Protein AF-A0A1F8FFZ0-F1 (afdb_monomer)

Secondary structure (DSSP, 8-state):
---SSTTHHHHHHHHHHHHHHHHHHHHTT--S-SS-S--------SHHHHHHHHHHHHHGGGGGT-TTTTTS--S-HHHHHHHHHH--SSSHHHHTT---GGGGG--GGGS-GGGTSHHHHHHHHHHHHH-TT-PPP-

Foldseek 3Di:
DDDPDVCPVVVVQVCVLVVVQVVVCVVVVHDDHDDDDGDDDDDDPDPVSVLVVVLCQLQVVCCVVPVCCLPPNDPDLVVSVVVSCVDPPDCLVVLLVDDDPCVVVDDPVVDDPLSNDNVSVVVSNVVCSVVSNPDDDD

Structure (mmCIF, N/CA/C/O backbone):
data_AF-A0A1F8FFZ0-F1
#
_entry.id   AF-A0A1F8FFZ0-F1
#
loop_
_atom_site.group_PDB
_atom_site.id
_atom_site.type_symbol
_atom_site.label_atom_id
_atom_site.label_alt_id
_atom_site.label_comp_id
_atom_site.label_asym_id
_atom_site.label_entity_id
_atom_site.label_seq_id
_atom_site.pdbx_PDB_ins_code
_atom_site.Cartn_x
_atom_site.Cartn_y
_atom_site.Cartn_z
_atom_site.occupancy
_atom_site.B_iso_or_equiv
_atom_site.auth_seq_id
_atom_site.auth_comp_id
_atom_site.auth_asym_id
_atom_site.auth_atom_id
_atom_site.pdbx_PDB_model_num
ATOM 1 N N . MET A 1 1 ? 10.308 3.030 2.569 1.00 75.50 1 MET A N 1
ATOM 2 C CA . MET A 1 1 ? 11.678 2.980 2.007 1.00 75.50 1 MET A CA 1
ATOM 3 C C . MET A 1 1 ? 12.473 4.100 2.644 1.00 75.50 1 MET A C 1
ATOM 5 O O . MET A 1 1 ? 11.927 5.187 2.765 1.00 75.50 1 MET A O 1
ATOM 9 N N . GLN A 1 2 ? 13.710 3.834 3.053 1.00 83.56 2 GLN A N 1
ATOM 10 C CA . GLN A 1 2 ? 14.634 4.848 3.557 1.00 83.56 2 GLN A CA 1
ATOM 11 C C . GLN A 1 2 ? 15.781 4.966 2.559 1.00 83.56 2 GLN A C 1
ATOM 13 O O . GLN A 1 2 ? 16.367 3.950 2.177 1.00 83.56 2 GLN A O 1
ATOM 18 N N . GLU A 1 3 ? 16.073 6.181 2.111 1.00 88.50 3 GLU A N 1
ATOM 19 C CA . GLU A 1 3 ? 17.209 6.416 1.230 1.00 88.50 3 GLU A CA 1
ATOM 20 C C . GLU A 1 3 ? 18.499 6.389 2.054 1.00 88.50 3 GLU A C 1
ATOM 22 O O . GLU A 1 3 ? 18.629 7.119 3.032 1.00 88.50 3 GLU A O 1
ATOM 27 N N . LYS A 1 4 ? 19.426 5.496 1.692 1.00 90.94 4 LYS A N 1
ATOM 28 C CA . LYS A 1 4 ? 20.740 5.367 2.349 1.00 90.94 4 LYS A CA 1
ATOM 29 C C . LYS A 1 4 ? 21.876 5.999 1.545 1.00 90.94 4 LYS A C 1
ATOM 31 O O . LYS A 1 4 ? 22.927 6.290 2.098 1.00 90.94 4 LYS A O 1
ATOM 36 N N . VAL A 1 5 ? 21.671 6.146 0.240 1.00 94.62 5 VAL A N 1
ATOM 37 C CA . VAL A 1 5 ? 22.614 6.712 -0.726 1.00 94.62 5 VAL A CA 1
ATOM 38 C C . VAL A 1 5 ? 21.800 7.617 -1.631 1.00 94.62 5 VAL A C 1
ATOM 40 O O . VAL A 1 5 ? 20.695 7.232 -2.017 1.00 94.62 5 VAL A O 1
ATOM 43 N N . GLU A 1 6 ? 22.340 8.783 -1.964 1.00 94.00 6 GLU A N 1
ATOM 44 C CA . GLU A 1 6 ? 21.696 9.744 -2.854 1.00 94.00 6 GLU A CA 1
ATOM 45 C C . GLU A 1 6 ? 21.213 9.070 -4.151 1.00 94.00 6 GLU A C 1
ATOM 47 O O . GLU A 1 6 ? 21.934 8.281 -4.769 1.00 94.00 6 GLU A O 1
ATOM 52 N N . ASN A 1 7 ? 19.967 9.345 -4.548 1.00 93.19 7 ASN A N 1
ATOM 53 C CA . ASN A 1 7 ? 19.292 8.736 -5.701 1.00 93.19 7 ASN A CA 1
ATOM 54 C C . ASN A 1 7 ? 19.115 7.206 -5.626 1.00 93.19 7 ASN A C 1
ATOM 56 O O . ASN A 1 7 ? 18.710 6.572 -6.609 1.00 93.19 7 ASN A O 1
ATOM 60 N N . GLY A 1 8 ? 19.379 6.584 -4.476 1.00 95.12 8 GLY A N 1
ATOM 61 C CA . GLY A 1 8 ? 19.292 5.140 -4.288 1.00 95.12 8 GLY A CA 1
ATOM 62 C C . GLY A 1 8 ? 17.879 4.606 -4.517 1.00 95.12 8 GLY A C 1
ATOM 63 O O . GLY A 1 8 ? 17.711 3.575 -5.173 1.00 95.12 8 GLY A O 1
ATOM 64 N N . ILE A 1 9 ? 16.853 5.330 -4.049 1.00 94.25 9 ILE A N 1
ATOM 65 C CA . ILE A 1 9 ? 15.451 4.943 -4.278 1.00 94.25 9 ILE A CA 1
ATOM 66 C C . ILE A 1 9 ? 15.101 5.071 -5.763 1.00 94.25 9 ILE A C 1
ATOM 68 O O . ILE A 1 9 ? 14.494 4.161 -6.330 1.00 94.25 9 ILE A O 1
ATOM 72 N N . SER A 1 10 ? 15.517 6.161 -6.411 1.00 95.00 10 SER A N 1
ATOM 73 C CA . SER A 1 10 ? 15.253 6.401 -7.832 1.00 95.00 10 SER A CA 1
ATOM 74 C C . SER A 1 10 ? 15.838 5.306 -8.719 1.00 95.00 10 SER A C 1
ATOM 76 O O . SER A 1 10 ? 15.131 4.723 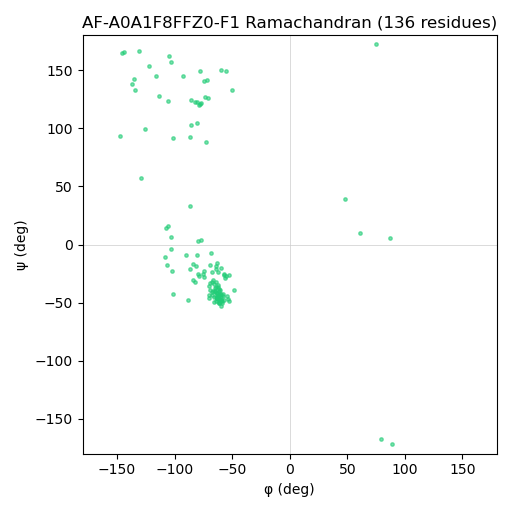-9.544 1.00 95.00 10 SER A O 1
ATOM 78 N N . ASN A 1 11 ? 17.105 4.962 -8.488 1.00 95.50 11 ASN A N 1
ATOM 79 C CA . ASN A 1 11 ? 17.802 3.910 -9.220 1.00 95.50 11 ASN A CA 1
ATOM 80 C C . ASN A 1 11 ? 17.176 2.530 -8.970 1.00 95.50 11 ASN A C 1
ATOM 82 O O . ASN A 1 11 ? 17.020 1.734 -9.900 1.00 95.50 11 ASN A O 1
ATOM 86 N N . PHE A 1 12 ? 16.778 2.243 -7.726 1.00 95.19 12 PHE A N 1
ATOM 87 C CA . PHE A 1 12 ? 16.073 1.008 -7.385 1.00 95.19 12 PHE A CA 1
ATOM 88 C C . PHE A 1 12 ? 14.734 0.896 -8.125 1.00 95.19 12 PHE A C 1
ATOM 90 O O . PHE A 1 12 ? 14.476 -0.113 -8.784 1.00 95.19 12 PHE A O 1
ATOM 97 N N . MET A 1 13 ? 13.908 1.944 -8.079 1.00 96.44 13 MET A N 1
ATOM 98 C CA . MET A 1 13 ? 12.604 1.962 -8.743 1.00 96.44 13 MET A CA 1
ATOM 99 C C . MET A 1 13 ? 12.728 1.861 -10.265 1.00 96.44 13 MET A C 1
ATOM 101 O O . MET A 1 13 ? 11.921 1.168 -10.889 1.00 96.44 13 MET A O 1
ATOM 105 N N . GLN A 1 14 ? 13.748 2.482 -10.868 1.00 95.62 14 GLN A N 1
ATOM 106 C CA . GLN A 1 14 ? 14.028 2.350 -12.299 1.00 95.62 14 GLN A CA 1
ATOM 107 C C . GLN A 1 14 ? 14.330 0.895 -12.674 1.00 95.62 14 GLN A C 1
ATOM 109 O O . GLN A 1 14 ? 13.720 0.362 -13.602 1.00 95.62 14 GLN A O 1
ATOM 114 N N . LYS A 1 15 ? 15.225 0.226 -11.936 1.00 96.25 15 LYS A N 1
ATOM 115 C CA . LYS A 1 15 ? 15.568 -1.185 -12.174 1.00 96.25 15 LYS A CA 1
ATOM 116 C C . LYS A 1 15 ? 14.365 -2.107 -11.970 1.00 96.25 15 LYS A C 1
ATOM 118 O O . LYS A 1 15 ? 14.097 -2.943 -12.830 1.00 96.25 15 LYS A O 1
ATOM 123 N N . LEU A 1 16 ? 13.618 -1.924 -10.879 1.00 96.31 16 LEU A N 1
ATOM 124 C CA . LEU A 1 16 ? 12.439 -2.729 -10.549 1.00 96.31 16 LEU A CA 1
ATOM 125 C C . LEU A 1 16 ? 11.364 -2.638 -11.640 1.00 96.31 16 LEU A C 1
ATOM 127 O O . LEU A 1 16 ? 10.912 -3.656 -12.164 1.00 96.31 16 LEU A O 1
ATOM 131 N N . THR A 1 17 ? 10.969 -1.418 -12.006 1.00 97.00 17 THR A N 1
ATOM 132 C CA . THR A 1 17 ? 9.896 -1.191 -12.986 1.00 97.00 17 THR A CA 1
ATOM 133 C C . THR A 1 17 ? 10.310 -1.596 -14.399 1.00 97.00 17 THR A C 1
ATOM 135 O O . THR A 1 17 ? 9.515 -2.218 -15.106 1.00 97.00 17 THR A O 1
ATOM 138 N N . THR A 1 18 ? 11.557 -1.332 -14.802 1.00 96.44 18 THR A N 1
ATOM 139 C CA . THR A 1 18 ? 12.083 -1.759 -16.110 1.00 96.44 18 THR A CA 1
ATOM 140 C C . THR A 1 18 ? 12.163 -3.280 -16.192 1.00 96.44 18 THR A C 1
ATOM 142 O O . THR A 1 18 ? 11.638 -3.872 -17.134 1.00 96.44 18 THR A O 1
ATOM 145 N N . GLY A 1 19 ? 12.751 -3.926 -15.179 1.00 97.38 19 GLY A N 1
ATOM 146 C CA . GLY A 1 19 ? 12.866 -5.382 -15.103 1.00 97.38 19 GLY A CA 1
ATOM 147 C C . GLY A 1 19 ? 11.508 -6.076 -15.184 1.00 97.38 19 GLY A C 1
ATOM 148 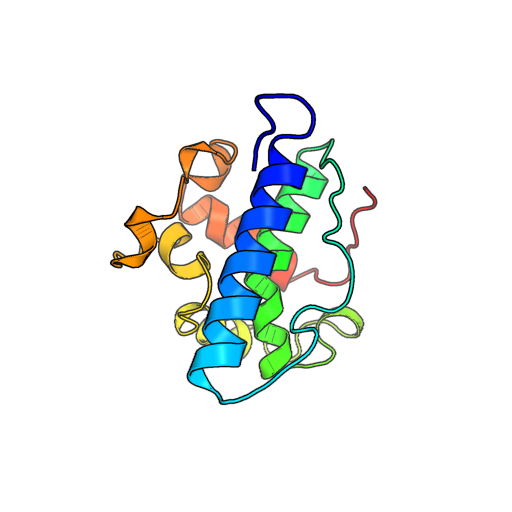O O . GLY A 1 19 ? 11.319 -6.973 -16.007 1.00 97.38 19 GLY A O 1
ATOM 149 N N . TYR A 1 20 ? 10.533 -5.608 -14.399 1.00 97.56 20 TYR A N 1
ATOM 150 C CA . TYR A 1 20 ? 9.184 -6.168 -14.427 1.00 97.56 20 TYR A CA 1
ATOM 151 C C . TYR A 1 20 ? 8.463 -5.910 -15.757 1.00 97.56 20 TYR A C 1
ATOM 153 O O . TYR A 1 20 ? 7.819 -6.817 -16.278 1.00 97.56 20 TYR A O 1
ATOM 161 N N . THR A 1 21 ? 8.614 -4.720 -16.351 1.00 97.75 21 THR A N 1
ATOM 162 C CA . THR A 1 21 ? 8.037 -4.402 -17.671 1.00 97.75 21 THR A CA 1
ATOM 163 C C . THR A 1 21 ? 8.571 -5.346 -18.745 1.00 97.75 21 THR A C 1
ATOM 165 O O . THR A 1 21 ? 7.786 -5.919 -19.495 1.00 97.75 21 THR A O 1
ATOM 168 N N . MET A 1 22 ? 9.891 -5.564 -18.794 1.00 97.75 22 MET A N 1
ATOM 169 C CA . MET A 1 22 ? 10.510 -6.490 -19.749 1.00 97.75 22 MET A CA 1
ATOM 170 C C . MET A 1 22 ? 10.012 -7.924 -19.553 1.00 97.75 22 MET A C 1
ATOM 172 O O . MET A 1 22 ? 9.623 -8.574 -20.523 1.00 97.75 22 MET A O 1
ATOM 176 N N . TYR A 1 23 ? 9.978 -8.405 -18.304 1.00 98.25 23 TYR A N 1
ATOM 177 C CA . TYR A 1 23 ? 9.455 -9.732 -17.975 1.00 98.25 23 TYR A CA 1
ATOM 178 C C . TYR A 1 23 ? 7.991 -9.892 -18.406 1.00 98.25 23 TYR A C 1
ATOM 180 O O . TYR A 1 23 ? 7.653 -10.851 -19.099 1.00 98.25 23 TYR A O 1
ATOM 188 N N . PHE A 1 24 ? 7.129 -8.945 -18.031 1.00 98.38 24 PHE A N 1
ATOM 189 C CA . PHE A 1 24 ? 5.704 -8.982 -18.342 1.00 98.38 24 PHE A CA 1
ATOM 190 C C . PHE A 1 24 ? 5.456 -8.947 -19.853 1.00 98.38 24 PHE A C 1
ATOM 192 O O . PHE A 1 24 ? 4.676 -9.750 -20.363 1.00 98.38 24 PHE A O 1
ATOM 199 N N . ASN A 1 25 ? 6.144 -8.059 -20.573 1.00 98.31 25 ASN A N 1
ATOM 200 C CA . ASN A 1 25 ? 6.042 -7.944 -22.024 1.00 98.31 25 ASN A CA 1
ATOM 201 C C . ASN A 1 25 ? 6.467 -9.239 -22.718 1.00 98.31 25 ASN A C 1
ATOM 203 O O . ASN A 1 25 ? 5.713 -9.764 -23.534 1.00 98.31 25 ASN A O 1
ATOM 207 N N . LYS A 1 26 ? 7.614 -9.811 -22.326 1.00 98.19 26 LYS A N 1
ATOM 208 C CA . LYS A 1 26 ? 8.094 -11.090 -22.865 1.00 98.19 26 LYS A CA 1
ATOM 209 C C . LYS A 1 26 ? 7.119 -12.234 -22.581 1.00 98.19 26 LYS A C 1
ATOM 211 O O . LYS A 1 26 ? 6.847 -13.029 -23.469 1.00 98.19 26 LYS A O 1
ATOM 216 N N . ARG A 1 27 ? 6.580 -12.319 -21.361 1.00 98.31 27 ARG A N 1
ATOM 217 C CA . ARG A 1 27 ? 5.637 -13.379 -20.966 1.00 98.31 27 ARG A CA 1
ATOM 218 C C . ARG A 1 27 ? 4.305 -13.306 -21.716 1.00 98.31 27 ARG A C 1
ATOM 220 O O . ARG A 1 27 ? 3.701 -14.343 -21.955 1.00 98.31 27 ARG A O 1
ATOM 227 N N . ASN A 1 28 ? 3.839 -12.104 -22.046 1.00 98.19 28 ASN A N 1
ATOM 228 C CA . ASN A 1 28 ? 2.524 -11.881 -22.652 1.00 98.19 28 ASN A CA 1
ATOM 229 C C . ASN A 1 28 ? 2.600 -11.500 -24.141 1.00 98.19 28 ASN A C 1
ATOM 231 O O . ASN A 1 28 ? 1.616 -10.996 -24.674 1.00 98.19 28 ASN A O 1
ATOM 235 N N . ASN A 1 29 ? 3.754 -11.684 -24.800 1.00 97.81 29 ASN A N 1
ATOM 236 C CA . ASN A 1 29 ? 3.997 -11.271 -26.191 1.00 97.81 29 ASN A CA 1
ATOM 237 C C . ASN A 1 29 ? 3.552 -9.821 -26.481 1.00 97.81 29 ASN A C 1
ATOM 239 O O . ASN A 1 29 ? 2.984 -9.517 -27.529 1.00 97.81 29 ASN A O 1
ATOM 243 N N . ARG A 1 30 ? 3.789 -8.920 -25.522 1.00 97.75 30 ARG A N 1
ATOM 244 C CA . ARG A 1 30 ? 3.474 -7.488 -25.605 1.00 97.75 30 ARG A CA 1
ATOM 245 C C . ARG A 1 30 ? 4.731 -6.661 -25.838 1.00 97.75 30 ARG A C 1
ATOM 247 O O . ARG A 1 30 ? 5.842 -7.087 -25.541 1.00 97.75 30 ARG A O 1
ATOM 254 N N . THR A 1 31 ? 4.536 -5.429 -26.290 1.00 95.75 31 THR A N 1
ATOM 255 C CA . THR A 1 31 ? 5.579 -4.401 -26.376 1.00 95.75 31 THR A CA 1
ATOM 256 C C . THR A 1 31 ? 5.087 -3.089 -25.758 1.00 95.75 31 THR A C 1
ATOM 258 O O . THR A 1 31 ? 3.899 -2.918 -25.471 1.00 95.75 31 THR A O 1
ATOM 261 N N . GLY A 1 32 ? 6.015 -2.160 -25.519 1.00 94.94 32 GLY A N 1
ATOM 262 C CA . GLY A 1 32 ? 5.714 -0.828 -24.989 1.00 94.94 32 GLY A CA 1
ATOM 263 C C . GLY A 1 32 ? 5.707 -0.729 -23.461 1.00 94.94 32 GLY A C 1
ATOM 264 O O . GLY A 1 32 ? 6.136 -1.638 -22.745 1.00 94.94 32 GLY A O 1
ATOM 265 N N . ALA A 1 33 ? 5.261 0.423 -22.962 1.00 95.19 33 ALA A N 1
ATOM 266 C CA . ALA A 1 33 ? 5.244 0.728 -21.535 1.00 95.19 33 ALA A CA 1
ATOM 267 C C . ALA A 1 33 ? 4.159 -0.071 -20.789 1.00 95.19 33 ALA A C 1
ATOM 269 O O . ALA A 1 33 ? 3.050 -0.253 -21.294 1.00 95.19 33 ALA A O 1
ATOM 270 N N . LEU A 1 34 ? 4.482 -0.520 -19.570 1.00 96.25 34 LEU A N 1
ATOM 271 C CA . LEU A 1 34 ? 3.529 -1.149 -18.646 1.00 96.25 34 LEU A CA 1
ATOM 272 C C . LEU A 1 34 ? 3.053 -0.177 -17.559 1.00 96.25 34 LEU A C 1
ATOM 274 O O . LEU A 1 34 ? 1.872 -0.145 -17.228 1.00 96.25 34 LEU A O 1
ATOM 278 N N . PHE A 1 35 ? 3.971 0.613 -17.002 1.00 95.50 35 PHE A N 1
ATOM 279 C CA . PHE A 1 35 ? 3.673 1.603 -15.969 1.00 95.50 35 PHE A CA 1
ATOM 280 C C . PHE A 1 35 ? 3.393 2.978 -16.582 1.00 95.50 35 PHE A C 1
ATOM 282 O O . PHE A 1 35 ? 4.019 3.374 -17.567 1.00 95.50 35 PHE A O 1
ATOM 289 N N . GLN A 1 36 ? 2.477 3.731 -15.971 1.00 93.50 36 GLN A N 1
ATOM 290 C CA . GLN A 1 36 ? 2.120 5.075 -16.420 1.00 93.50 36 GLN A CA 1
ATOM 291 C C . GLN A 1 36 ? 3.064 6.126 -15.814 1.00 93.50 36 GLN A C 1
AT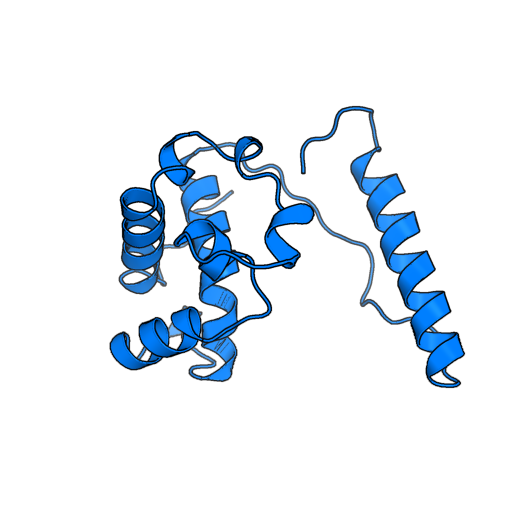OM 293 O O . GLN A 1 36 ? 2.823 6.656 -14.730 1.00 93.50 36 GLN A O 1
ATOM 298 N N . GLY A 1 37 ? 4.129 6.455 -16.545 1.00 90.12 37 GLY A N 1
ATOM 299 C CA . GLY A 1 37 ? 5.062 7.526 -16.187 1.00 90.12 37 GLY A CA 1
ATOM 300 C C . GLY A 1 37 ? 6.095 7.145 -15.122 1.00 90.12 37 GLY A C 1
ATOM 301 O O . GLY A 1 37 ? 6.313 5.975 -14.812 1.00 90.12 37 GLY A O 1
ATOM 302 N N . ARG A 1 38 ? 6.786 8.163 -14.594 1.00 90.38 38 ARG A N 1
ATOM 303 C CA . ARG A 1 38 ? 7.837 7.999 -13.576 1.00 90.38 38 ARG A CA 1
ATOM 304 C C . ARG A 1 38 ? 7.221 7.772 -12.196 1.00 90.38 38 ARG A C 1
ATOM 306 O O . ARG A 1 38 ? 6.157 8.315 -11.893 1.00 90.38 38 ARG A O 1
ATOM 313 N N . PHE A 1 39 ? 7.920 7.017 -11.344 1.00 93.38 39 PHE A N 1
ATOM 314 C CA . PHE A 1 39 ? 7.542 6.914 -9.935 1.00 93.38 39 PHE A CA 1
ATOM 315 C C . PHE A 1 39 ? 7.567 8.306 -9.283 1.00 93.38 39 PHE A C 1
ATOM 317 O O . PHE A 1 39 ? 8.335 9.182 -9.685 1.00 93.38 39 PHE A O 1
ATOM 324 N N . LYS A 1 40 ? 6.721 8.503 -8.274 1.00 91.81 40 LYS A N 1
ATOM 325 C CA . LYS A 1 40 ? 6.682 9.726 -7.469 1.00 91.81 40 LYS A CA 1
ATOM 326 C C . LYS A 1 40 ? 7.054 9.383 -6.035 1.00 91.81 40 LYS A C 1
ATOM 328 O O . LYS A 1 40 ? 6.688 8.314 -5.547 1.00 91.81 40 LYS A O 1
ATOM 333 N N . ALA A 1 41 ? 7.746 10.295 -5.369 1.00 90.31 41 ALA A N 1
ATOM 334 C CA . ALA A 1 41 ? 8.044 10.200 -3.951 1.00 90.31 41 ALA A CA 1
ATOM 335 C C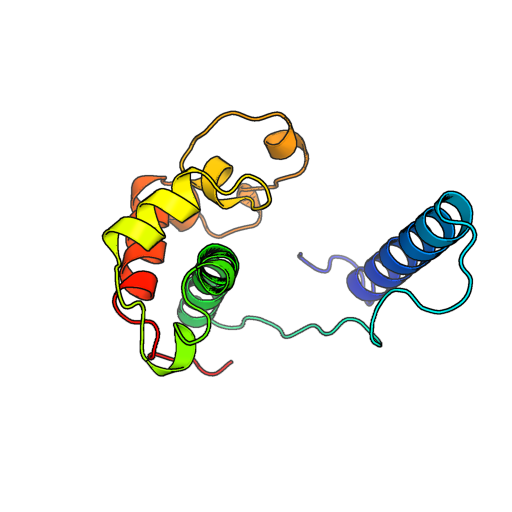 . ALA A 1 41 ? 7.785 11.547 -3.279 1.00 90.31 41 ALA A C 1
ATOM 337 O O . ALA A 1 41 ? 8.065 12.603 -3.843 1.00 90.31 41 ALA A O 1
ATOM 338 N N . THR A 1 42 ? 7.255 11.486 -2.064 1.00 89.00 42 THR A N 1
ATOM 339 C CA . THR A 1 42 ? 7.036 12.641 -1.197 1.00 89.00 42 THR A CA 1
ATOM 340 C C . THR A 1 42 ? 7.526 12.258 0.187 1.00 89.00 42 THR A C 1
ATOM 342 O O . THR A 1 42 ? 7.242 11.157 0.661 1.00 89.00 42 THR A O 1
ATOM 345 N N . HIS A 1 43 ? 8.299 13.139 0.814 1.00 88.50 43 HIS A N 1
ATOM 346 C CA . HIS A 1 43 ? 8.806 12.900 2.156 1.00 88.50 43 HIS A CA 1
ATOM 347 C C . HIS A 1 43 ? 7.674 13.063 3.177 1.00 88.50 43 HIS A C 1
ATOM 349 O O . HIS A 1 43 ? 6.995 14.086 3.179 1.00 88.50 43 HIS A O 1
ATOM 355 N N . ALA A 1 44 ? 7.467 12.055 4.025 1.00 89.44 44 ALA A N 1
ATOM 356 C CA . ALA A 1 44 ? 6.539 12.141 5.145 1.00 89.44 44 ALA A CA 1
ATOM 357 C C . ALA A 1 44 ? 7.273 12.763 6.337 1.00 89.44 44 ALA A C 1
ATOM 359 O O . ALA A 1 44 ? 8.110 12.102 6.949 1.00 89.44 44 ALA A O 1
ATOM 360 N N . LYS A 1 45 ? 7.009 14.046 6.600 1.00 87.19 45 LYS A N 1
ATOM 361 C CA . LYS A 1 45 ? 7.759 14.840 7.582 1.00 87.19 45 LYS A CA 1
ATOM 362 C C . LYS A 1 45 ? 7.270 14.661 9.014 1.00 87.19 45 LYS A C 1
ATOM 364 O O . LYS A 1 45 ? 8.071 14.781 9.934 1.00 87.19 45 LYS A O 1
ATOM 369 N N . ASP A 1 46 ? 5.981 14.397 9.203 1.00 89.19 46 ASP A N 1
ATOM 370 C CA . ASP A 1 46 ? 5.373 14.297 10.524 1.00 89.19 46 ASP A CA 1
ATOM 371 C C . ASP A 1 46 ? 4.693 12.942 10.770 1.00 89.19 46 ASP A C 1
ATOM 373 O O . ASP A 1 46 ? 4.219 12.251 9.862 1.00 89.19 46 ASP A O 1
ATOM 377 N N . ASP A 1 47 ? 4.627 12.576 12.049 1.00 90.25 47 ASP A N 1
ATOM 378 C CA . ASP A 1 47 ? 4.054 11.311 12.506 1.00 90.25 47 ASP A CA 1
ATOM 379 C C . ASP A 1 47 ? 2.558 11.184 12.207 1.00 90.25 47 ASP A C 1
ATOM 381 O O . ASP A 1 47 ? 2.060 10.080 11.972 1.00 90.25 47 ASP A O 1
ATOM 385 N N . ARG A 1 48 ? 1.806 12.291 12.224 1.00 88.69 48 ARG A N 1
ATOM 386 C CA . ARG A 1 48 ? 0.364 12.254 11.956 1.00 88.69 48 ARG A CA 1
ATOM 387 C C . ARG A 1 48 ? 0.119 11.938 10.482 1.00 88.69 48 ARG A C 1
ATOM 389 O O . ARG A 1 48 ? -0.723 11.087 10.187 1.00 88.69 48 ARG A O 1
ATOM 396 N N . TYR A 1 49 ? 0.869 12.555 9.578 1.00 89.00 49 TYR A N 1
ATOM 397 C CA . TYR A 1 49 ? 0.832 12.265 8.154 1.00 89.00 49 TYR A CA 1
ATOM 398 C C . TYR A 1 49 ? 1.318 10.847 7.858 1.00 89.00 49 TYR A C 1
ATOM 400 O O . TYR A 1 49 ? 0.682 10.144 7.077 1.00 89.00 49 TYR A O 1
ATOM 408 N N . LEU A 1 50 ? 2.359 10.357 8.540 1.00 90.44 50 LEU A N 1
ATOM 409 C CA . LEU A 1 50 ? 2.792 8.963 8.405 1.00 90.44 50 LEU A CA 1
ATOM 410 C C . LEU A 1 50 ? 1.703 7.969 8.852 1.00 90.44 50 LEU A C 1
ATOM 412 O O . LEU A 1 50 ? 1.419 7.008 8.134 1.00 90.44 50 LEU A O 1
ATOM 416 N N . LYS A 1 51 ? 1.039 8.217 9.992 1.00 90.88 51 LYS A N 1
ATOM 417 C CA . LYS A 1 51 ? -0.113 7.422 10.467 1.00 90.88 51 LYS A CA 1
ATOM 418 C C . LYS A 1 51 ? -1.259 7.402 9.469 1.00 90.88 51 LYS A C 1
ATOM 420 O O . LYS A 1 51 ? -1.826 6.336 9.208 1.00 90.88 51 LYS A O 1
ATOM 425 N N . TYR A 1 52 ? -1.570 8.562 8.901 1.00 90.06 52 TYR A N 1
ATOM 426 C CA . TYR A 1 52 ? -2.549 8.679 7.832 1.00 90.06 52 TYR A CA 1
ATOM 427 C C . TYR A 1 52 ? -2.127 7.873 6.598 1.00 90.06 52 TYR A C 1
ATOM 429 O O . TYR A 1 52 ? -2.905 7.053 6.125 1.00 90.06 52 TYR A O 1
ATOM 437 N N . LEU A 1 53 ? -0.892 8.030 6.112 1.00 91.50 53 LEU A N 1
ATOM 438 C CA . LEU A 1 53 ? -0.383 7.347 4.920 1.00 91.50 53 LEU A CA 1
ATOM 439 C C . LEU A 1 53 ? -0.413 5.824 5.047 1.00 91.50 53 LEU A C 1
ATOM 441 O O . LEU A 1 53 ? -0.893 5.151 4.135 1.00 91.50 53 LEU A O 1
ATOM 445 N N . VAL A 1 54 ? 0.081 5.278 6.163 1.00 92.44 54 VAL A N 1
ATOM 446 C CA . VAL A 1 54 ? 0.064 3.827 6.413 1.00 92.44 54 VAL A CA 1
ATOM 447 C C . VAL A 1 54 ? -1.374 3.316 6.374 1.00 92.44 54 VAL A C 1
ATOM 449 O O . VAL A 1 54 ? -1.683 2.385 5.631 1.00 92.44 54 VAL A O 1
ATOM 452 N N . SER A 1 55 ? -2.281 3.983 7.086 1.00 92.00 55 SER A N 1
ATOM 453 C CA . SER A 1 55 ? -3.694 3.597 7.120 1.00 92.00 55 SER A CA 1
ATOM 454 C C . SER A 1 55 ? -4.345 3.721 5.745 1.00 92.00 55 SER A C 1
ATOM 456 O O . SER A 1 55 ? -4.999 2.794 5.286 1.00 92.00 55 SER A O 1
ATOM 458 N N . TYR A 1 56 ? -4.100 4.816 5.029 1.00 91.12 56 TYR A N 1
ATOM 459 C CA . TYR A 1 56 ? -4.602 5.049 3.679 1.00 91.12 56 TYR A CA 1
ATOM 460 C C . TYR A 1 56 ? -4.163 3.955 2.695 1.00 91.12 56 TYR A C 1
ATOM 462 O O . TYR A 1 56 ? -4.976 3.473 1.904 1.00 91.12 56 TYR A O 1
ATOM 470 N N . ILE A 1 57 ? -2.899 3.520 2.755 1.00 93.31 57 ILE A N 1
ATOM 471 C CA . ILE A 1 57 ? -2.390 2.414 1.930 1.00 93.31 57 ILE A CA 1
ATOM 472 C C . ILE A 1 57 ? -3.167 1.126 2.220 1.00 93.31 57 ILE A C 1
ATOM 474 O O . ILE A 1 57 ? -3.563 0.430 1.285 1.00 93.31 57 ILE A O 1
ATOM 478 N N . HIS A 1 58 ? -3.415 0.826 3.495 1.00 94.69 58 HIS A N 1
ATOM 479 C CA . HIS A 1 58 ? -4.138 -0.377 3.902 1.00 94.69 58 HIS A CA 1
ATOM 480 C C . HIS A 1 58 ? -5.648 -0.304 3.662 1.00 94.69 58 HIS A C 1
ATOM 482 O O . HIS A 1 58 ? -6.264 -1.344 3.457 1.00 94.69 58 HIS A O 1
ATOM 488 N N . LEU A 1 59 ? -6.236 0.893 3.623 1.00 93.62 59 LEU A N 1
ATOM 489 C CA . LEU A 1 59 ? -7.654 1.113 3.329 1.00 93.62 59 LEU A CA 1
ATOM 490 C C . LEU A 1 59 ? -7.951 1.215 1.826 1.00 93.62 59 LEU A C 1
ATOM 492 O O . LEU A 1 59 ? -9.074 0.953 1.410 1.00 93.62 59 LEU A O 1
ATOM 496 N N . ASN A 1 60 ? -6.962 1.525 0.979 1.00 94.12 60 ASN A N 1
ATOM 497 C CA . ASN A 1 60 ? -7.138 1.621 -0.477 1.00 94.12 60 ASN A CA 1
ATOM 498 C C . ASN A 1 60 ? -7.884 0.436 -1.131 1.00 94.12 60 ASN A C 1
ATOM 500 O O . ASN A 1 60 ? -8.698 0.706 -2.019 1.00 94.12 60 ASN A O 1
ATOM 504 N N . PRO A 1 61 ? -7.671 -0.837 -0.729 1.00 95.88 61 PRO A N 1
ATOM 505 C CA . PRO A 1 61 ? -8.421 -1.974 -1.262 1.00 95.88 61 PRO A CA 1
ATOM 506 C C . PRO A 1 61 ? -9.942 -1.865 -1.096 1.00 95.88 61 PRO A C 1
ATOM 508 O O . PRO A 1 61 ? -10.670 -2.416 -1.918 1.00 95.88 61 PRO A O 1
ATOM 511 N N . VAL A 1 62 ? -10.441 -1.112 -0.106 1.00 94.56 62 VAL A N 1
ATOM 512 C CA . VAL A 1 62 ? -11.885 -0.868 0.086 1.00 94.56 62 VAL A CA 1
ATOM 513 C C . VAL A 1 62 ? -12.523 -0.251 -1.163 1.00 94.56 62 VAL A C 1
ATOM 515 O O . VAL A 1 62 ? -13.684 -0.532 -1.443 1.00 94.56 62 VAL A O 1
ATOM 518 N N . LYS A 1 63 ? -11.749 0.461 -2.000 1.00 94.00 63 LYS A N 1
ATOM 519 C CA . LYS A 1 63 ? -12.210 0.994 -3.295 1.00 94.00 63 LYS A CA 1
ATOM 520 C C . LYS A 1 63 ? -12.849 -0.063 -4.208 1.00 94.00 63 LYS A C 1
ATOM 522 O O . LYS A 1 63 ? -13.663 0.280 -5.057 1.00 94.00 63 LYS A O 1
ATOM 527 N N . ILE A 1 64 ? -12.479 -1.334 -4.056 1.00 95.69 64 ILE A N 1
ATOM 528 C CA . ILE A 1 64 ? -13.018 -2.442 -4.857 1.00 95.69 64 ILE A CA 1
ATOM 529 C C . ILE A 1 64 ? -14.492 -2.712 -4.517 1.00 95.69 64 ILE A C 1
ATOM 531 O O . ILE A 1 64 ? -15.258 -3.097 -5.395 1.00 95.69 64 ILE A O 1
ATOM 535 N N . ILE A 1 65 ? -14.891 -2.509 -3.258 1.00 95.19 65 ILE A N 1
ATOM 536 C CA . ILE A 1 65 ? -16.255 -2.773 -2.772 1.00 95.19 65 ILE A CA 1
ATOM 537 C C . ILE A 1 65 ? -17.070 -1.499 -2.519 1.00 95.19 65 ILE A C 1
ATOM 539 O O . ILE A 1 65 ? -18.292 -1.581 -2.415 1.00 95.19 65 ILE A O 1
ATOM 543 N N . ASP A 1 66 ? -16.402 -0.351 -2.406 1.00 93.56 66 ASP A N 1
ATOM 544 C CA . ASP A 1 66 ? -16.997 0.971 -2.222 1.00 93.56 66 ASP A CA 1
ATOM 545 C C . ASP A 1 66 ? -16.112 2.017 -2.918 1.00 93.56 66 ASP A C 1
ATOM 547 O O . ASP A 1 66 ? -15.114 2.482 -2.371 1.00 93.56 66 ASP A O 1
ATOM 551 N N . SER A 1 67 ? -16.413 2.342 -4.176 1.00 92.00 67 SER A N 1
ATOM 552 C CA . SER A 1 67 ? -15.531 3.141 -5.039 1.00 92.00 67 SER A CA 1
ATOM 553 C C . SER A 1 67 ? -15.372 4.601 -4.609 1.00 92.00 67 SER A C 1
ATOM 555 O O . SER A 1 67 ? -14.357 5.210 -4.950 1.00 92.00 67 SER A O 1
ATOM 557 N N . GLU A 1 68 ? -16.349 5.132 -3.870 1.00 88.38 68 GLU A N 1
ATOM 558 C CA . GLU A 1 68 ? -16.458 6.540 -3.449 1.00 88.38 68 GLU A CA 1
ATOM 559 C C . GLU A 1 68 ? -16.126 6.730 -1.960 1.00 88.38 68 GLU A C 1
ATOM 561 O O . GLU A 1 68 ? -16.464 7.749 -1.352 1.00 88.38 68 GLU A O 1
ATOM 566 N N . TRP A 1 69 ? -15.487 5.732 -1.338 1.00 87.44 69 TRP A N 1
ATOM 567 C CA . TRP A 1 69 ? -15.250 5.723 0.106 1.00 87.44 69 TRP A CA 1
ATOM 568 C C . TRP A 1 69 ? -14.417 6.910 0.611 1.00 87.44 69 TRP A C 1
ATOM 570 O O . TRP A 1 69 ? -14.433 7.220 1.801 1.00 87.44 69 TRP A O 1
ATOM 580 N N . LYS A 1 70 ? -13.659 7.561 -0.278 1.00 81.62 70 LYS A N 1
ATOM 581 C CA . LYS A 1 70 ? -12.798 8.704 0.058 1.00 81.62 70 LYS A CA 1
ATOM 582 C C . LYS A 1 70 ? -13.582 10.005 0.113 1.00 81.62 70 LYS A C 1
ATOM 584 O O . LYS A 1 70 ? -13.219 10.903 0.865 1.00 81.62 70 LYS A O 1
ATOM 589 N N . GLU A 1 71 ? -14.609 10.112 -0.717 1.00 83.81 71 GLU A N 1
ATOM 590 C CA . GLU A 1 71 ? -15.447 11.291 -0.871 1.00 83.81 71 GLU A CA 1
ATOM 591 C C . GLU A 1 71 ? -16.605 11.256 0.128 1.00 83.81 71 GLU A C 1
ATOM 593 O O . GLU A 1 71 ? -16.830 12.223 0.851 1.00 83.81 71 GLU A O 1
ATOM 598 N N . ASN A 1 72 ? -17.287 10.113 0.208 1.00 84.88 72 ASN A N 1
ATOM 599 C CA . ASN A 1 72 ? -18.538 9.956 0.955 1.00 84.88 72 ASN A CA 1
ATOM 600 C C . ASN A 1 72 ? -18.355 9.229 2.293 1.00 84.88 72 ASN A C 1
ATOM 602 O O . ASN A 1 72 ? -19.300 9.074 3.065 1.00 84.88 72 ASN A O 1
ATOM 606 N N . GLY A 1 73 ? -17.136 8.767 2.565 1.00 83.94 73 GLY A N 1
ATOM 607 C CA . GLY A 1 73 ? -16.873 7.814 3.626 1.00 83.94 73 GLY A CA 1
ATOM 608 C C . GLY A 1 73 ? -17.324 6.397 3.280 1.00 83.94 73 GLY A C 1
ATOM 609 O O . GLY A 1 73 ? -17.934 6.137 2.246 1.00 83.94 73 GLY A O 1
ATOM 610 N N . ILE A 1 74 ? -16.974 5.453 4.150 1.00 86.94 74 ILE A N 1
ATOM 611 C CA . ILE A 1 74 ? -17.288 4.036 3.957 1.00 86.94 74 ILE A CA 1
ATOM 612 C C . ILE A 1 74 ? -18.747 3.792 4.345 1.00 86.94 74 ILE A C 1
ATOM 614 O O . ILE A 1 74 ? -19.112 3.982 5.507 1.00 86.94 74 ILE A O 1
ATOM 618 N N . LYS A 1 75 ? -19.556 3.321 3.388 1.00 87.81 75 LYS A N 1
ATOM 619 C CA . LYS A 1 75 ? -20.999 3.088 3.583 1.00 87.81 75 LYS A CA 1
ATOM 620 C C . LYS A 1 75 ? -21.274 1.973 4.595 1.00 87.81 75 LYS A C 1
ATOM 622 O O . LYS A 1 75 ? -22.104 2.130 5.483 1.00 87.81 75 LYS A O 1
ATOM 627 N N . ASP A 1 76 ? -20.548 0.859 4.480 1.00 92.00 76 ASP A N 1
ATOM 628 C CA . ASP A 1 76 ? -20.644 -0.291 5.386 1.00 92.00 76 ASP A CA 1
ATOM 629 C C . ASP A 1 76 ? -19.264 -0.649 5.952 1.00 92.00 76 ASP A C 1
ATOM 631 O O . ASP A 1 76 ? -18.437 -1.320 5.322 1.00 92.00 76 ASP A O 1
ATOM 635 N N . LYS A 1 77 ? -19.019 -0.188 7.179 1.00 89.75 77 LYS A N 1
ATOM 636 C CA . LYS A 1 77 ? -17.749 -0.377 7.889 1.00 89.75 77 LYS A CA 1
ATOM 637 C C . LYS A 1 77 ? -17.492 -1.835 8.263 1.00 89.75 77 LYS A C 1
ATOM 639 O O . LYS A 1 77 ? -16.338 -2.266 8.260 1.00 89.75 77 LYS A O 1
ATOM 644 N N . ASN A 1 78 ? -18.542 -2.606 8.549 1.00 91.94 78 ASN A N 1
ATOM 645 C CA . ASN A 1 78 ? -18.409 -4.018 8.902 1.00 91.94 78 ASN A CA 1
ATOM 646 C C . ASN A 1 78 ? -17.987 -4.825 7.677 1.00 91.94 78 ASN A C 1
ATOM 648 O O . ASN A 1 78 ? -17.025 -5.595 7.740 1.00 91.94 78 ASN A O 1
ATOM 652 N N . LYS A 1 79 ? -18.636 -4.577 6.536 1.00 94.00 79 LYS A N 1
ATOM 653 C CA . LYS A 1 79 ? -18.252 -5.170 5.253 1.00 94.00 79 LYS A CA 1
ATOM 654 C C . LYS A 1 79 ? -16.830 -4.781 4.855 1.00 94.00 79 LYS A C 1
ATOM 656 O O . LYS A 1 79 ? -16.069 -5.650 4.436 1.00 94.00 79 LYS A O 1
ATOM 661 N N . ALA A 1 80 ? -16.441 -3.516 5.030 1.00 93.19 80 ALA A N 1
ATOM 662 C CA . ALA A 1 80 ? -15.079 -3.063 4.751 1.00 93.19 80 ALA A CA 1
ATOM 663 C C . ALA A 1 80 ? -14.035 -3.739 5.648 1.00 93.19 80 ALA A C 1
ATOM 665 O O . ALA A 1 80 ? -13.036 -4.251 5.145 1.00 93.19 80 ALA A O 1
ATOM 666 N N . SER A 1 81 ? -14.285 -3.817 6.957 1.00 92.25 81 SER A N 1
ATOM 667 C CA . SER A 1 81 ? -13.399 -4.523 7.888 1.00 92.25 81 SER A CA 1
ATOM 668 C C . SER A 1 81 ? -13.252 -6.001 7.514 1.00 92.25 81 SER A C 1
ATOM 670 O O . SER A 1 81 ? -12.134 -6.515 7.432 1.00 92.25 81 SER A O 1
ATOM 672 N N . GLN A 1 82 ? -14.362 -6.677 7.204 1.00 94.31 82 GLN A N 1
ATOM 673 C CA . GLN A 1 82 ? -14.343 -8.078 6.789 1.00 94.31 82 GLN A CA 1
ATOM 674 C C . GLN A 1 82 ? -13.610 -8.277 5.456 1.00 94.31 82 GLN A C 1
ATOM 676 O O . GLN A 1 82 ? -12.883 -9.255 5.288 1.00 94.31 82 GLN A O 1
ATOM 681 N N . PHE A 1 83 ? -13.758 -7.349 4.511 1.00 95.69 83 PHE A N 1
ATOM 682 C CA . PHE A 1 83 ? -13.030 -7.377 3.247 1.00 95.69 83 PHE A CA 1
ATOM 683 C C . PHE A 1 83 ? -11.517 -7.254 3.463 1.00 95.69 83 PHE A C 1
ATOM 685 O O . PHE A 1 83 ? -10.756 -8.068 2.942 1.00 95.69 83 PHE A O 1
ATOM 692 N N . LEU A 1 84 ? -11.075 -6.302 4.290 1.00 94.69 84 LEU A N 1
ATOM 693 C CA . LEU A 1 84 ? -9.655 -6.096 4.595 1.00 94.69 84 LEU A CA 1
ATOM 694 C C . LEU A 1 84 ? -9.013 -7.323 5.254 1.00 94.69 84 LEU A C 1
ATOM 696 O O . LEU A 1 84 ? -7.901 -7.701 4.889 1.00 94.69 84 LEU A O 1
ATOM 700 N N . LYS A 1 85 ? -9.735 -8.009 6.148 1.00 93.44 85 LYS A N 1
ATOM 701 C CA . LYS A 1 85 ? -9.279 -9.264 6.780 1.00 93.44 85 LYS A CA 1
ATOM 702 C C . LYS A 1 85 ? -9.086 -10.425 5.794 1.00 93.44 85 LYS A C 1
ATOM 704 O O . LYS A 1 85 ? -8.375 -11.381 6.110 1.00 93.44 85 LYS A O 1
ATOM 709 N N . ASN A 1 86 ? -9.678 -10.341 4.603 1.00 94.94 86 ASN A N 1
ATOM 710 C CA . ASN A 1 86 ? -9.579 -11.362 3.560 1.00 94.94 86 ASN A CA 1
ATOM 711 C C . ASN A 1 86 ? -8.705 -10.935 2.366 1.00 94.94 86 ASN A C 1
ATOM 713 O O . ASN A 1 86 ? -8.351 -11.774 1.539 1.00 94.94 86 ASN A O 1
ATOM 717 N N . TYR A 1 87 ? -8.312 -9.661 2.272 1.00 96.31 87 TYR A N 1
ATOM 718 C CA . TYR A 1 87 ? -7.534 -9.133 1.152 1.00 96.31 87 TYR A CA 1
ATOM 719 C C . TYR A 1 87 ? -6.035 -9.457 1.284 1.00 96.31 87 TYR A C 1
ATOM 721 O O . TYR A 1 87 ? -5.297 -8.837 2.051 1.00 96.31 87 TYR A O 1
ATOM 729 N N . THR A 1 88 ? -5.562 -10.430 0.503 1.00 94.88 88 THR A N 1
ATOM 730 C CA . THR A 1 88 ? -4.198 -10.987 0.600 1.00 94.88 88 THR A CA 1
ATOM 731 C C . THR A 1 88 ? -3.119 -10.153 -0.096 1.00 94.88 88 THR A C 1
ATOM 733 O O . THR A 1 88 ? -1.939 -10.293 0.234 1.00 94.88 88 THR A O 1
ATOM 736 N N . TYR A 1 89 ? -3.496 -9.259 -1.014 1.00 94.94 89 TYR A N 1
ATOM 737 C CA . TYR A 1 89 ? -2.574 -8.437 -1.814 1.00 94.94 89 TYR A CA 1
ATOM 738 C C . TYR A 1 89 ? -2.158 -7.131 -1.115 1.00 94.94 89 TYR A C 1
ATOM 740 O O . TYR A 1 89 ? -1.963 -6.096 -1.751 1.00 94.94 89 TYR A O 1
ATOM 748 N N . SER A 1 90 ? -2.053 -7.160 0.212 1.00 94.75 90 SER A N 1
ATOM 749 C CA . SER A 1 90 ? -1.487 -6.082 1.022 1.00 94.75 90 SER A CA 1
ATOM 750 C C . SER A 1 90 ? -0.755 -6.666 2.227 1.00 94.75 90 SER A C 1
ATOM 752 O O . SER A 1 90 ? -0.979 -7.822 2.586 1.00 94.75 90 SER A O 1
ATOM 754 N N . SER A 1 91 ? 0.069 -5.851 2.884 1.00 94.62 91 SER A N 1
ATOM 755 C CA . SER A 1 91 ? 0.709 -6.213 4.152 1.00 94.62 91 SER A CA 1
ATOM 756 C C . SER A 1 91 ? -0.207 -6.063 5.375 1.00 94.62 91 SER A C 1
ATOM 758 O O . SER A 1 91 ? 0.242 -6.283 6.495 1.00 94.62 91 SER A O 1
ATOM 760 N N . TYR A 1 92 ? -1.485 -5.691 5.196 1.00 94.75 92 TYR A N 1
ATOM 761 C CA . TYR A 1 92 ? -2.429 -5.457 6.302 1.00 94.75 92 TYR A CA 1
ATOM 762 C C . TYR A 1 92 ? -2.508 -6.664 7.245 1.00 94.75 92 TYR A C 1
ATOM 764 O O . TYR A 1 92 ? -2.364 -6.525 8.455 1.00 94.75 92 TYR A O 1
ATOM 772 N N . LEU A 1 93 ? -2.644 -7.865 6.675 1.00 94.94 93 LEU A N 1
ATOM 773 C CA . LEU A 1 93 ? -2.735 -9.110 7.438 1.00 94.94 93 LEU A CA 1
ATOM 774 C C . LEU A 1 93 ? -1.471 -9.381 8.260 1.00 94.94 93 LEU A C 1
ATOM 776 O O . LEU A 1 93 ? -1.563 -9.878 9.379 1.00 94.94 93 LEU A O 1
ATOM 780 N N . ASP A 1 94 ? -0.305 -9.032 7.721 1.00 94.44 94 ASP A N 1
ATOM 781 C CA . ASP A 1 94 ? 0.983 -9.239 8.376 1.00 94.44 94 ASP A CA 1
ATOM 782 C C . ASP A 1 94 ? 1.147 -8.294 9.580 1.00 94.44 94 ASP A C 1
ATOM 784 O O . ASP A 1 94 ? 1.698 -8.701 10.608 1.00 94.44 94 ASP A O 1
ATOM 788 N N . PHE A 1 95 ? 0.627 -7.062 9.496 1.00 93.00 95 PHE A N 1
ATOM 789 C CA . PHE A 1 95 ? 0.550 -6.120 10.624 1.00 93.00 95 PHE A CA 1
ATOM 790 C C . PHE A 1 95 ? -0.543 -6.483 11.642 1.00 93.00 95 PHE A C 1
ATOM 792 O O . PHE A 1 95 ? -0.363 -6.241 12.832 1.00 93.00 95 PHE A O 1
ATOM 799 N N . CYS A 1 96 ? -1.611 -7.161 11.215 1.00 92.25 96 CYS A N 1
ATOM 800 C CA . CYS A 1 96 ? -2.599 -7.788 12.103 1.00 92.25 96 CYS A CA 1
ATOM 801 C C . CYS A 1 96 ? -2.117 -9.119 12.726 1.00 92.25 96 CYS A C 1
ATOM 803 O O . CYS A 1 96 ? -2.884 -9.797 13.404 1.00 92.25 96 CYS A O 1
ATOM 805 N N . GLY A 1 97 ? -0.864 -9.532 12.493 1.00 91.50 97 GLY A N 1
ATOM 806 C CA . GLY A 1 97 ? -0.265 -10.716 13.119 1.00 91.50 97 GLY A CA 1
ATOM 807 C C . GLY A 1 97 ? -0.507 -12.049 12.402 1.00 91.50 97 GLY A C 1
ATOM 808 O O . GLY A 1 97 ? -0.083 -13.093 12.901 1.00 91.50 97 GLY A O 1
ATOM 809 N N . LYS A 1 98 ? -1.132 -12.057 11.219 1.00 93.25 98 LYS A N 1
ATOM 810 C CA . LYS A 1 98 ? -1.299 -13.281 10.423 1.00 93.25 98 LYS A CA 1
ATOM 811 C C . LYS A 1 98 ? 0.047 -13.721 9.847 1.00 93.25 98 LYS A C 1
ATOM 813 O O . LYS A 1 98 ? 0.708 -12.961 9.146 1.00 93.25 98 LYS A O 1
ATOM 818 N N . LYS A 1 99 ? 0.432 -14.974 10.096 1.00 92.69 99 LYS A N 1
ATOM 819 C CA . LYS A 1 99 ? 1.663 -15.562 9.555 1.00 92.69 99 LYS A CA 1
ATOM 820 C C . LYS A 1 99 ? 1.467 -16.019 8.115 1.00 92.69 99 LYS A C 1
ATOM 822 O O . LYS A 1 99 ? 0.587 -16.833 7.837 1.00 92.69 99 LYS A O 1
ATOM 827 N N . ARG A 1 100 ? 2.286 -15.490 7.204 1.00 94.88 100 ARG A N 1
ATOM 828 C CA . ARG A 1 100 ? 2.276 -15.823 5.774 1.00 94.88 100 ARG A CA 1
ATOM 829 C C . ARG A 1 100 ? 3.688 -15.817 5.199 1.00 94.88 100 ARG A C 1
ATOM 831 O O . ARG A 1 100 ? 4.612 -15.289 5.813 1.00 94.88 100 ARG A O 1
ATOM 838 N N . ILE A 1 101 ? 3.855 -16.383 4.005 1.00 94.88 101 ILE A N 1
ATOM 839 C CA . ILE A 1 101 ? 5.160 -16.416 3.332 1.00 94.88 101 ILE A CA 1
ATOM 840 C C . ILE A 1 101 ? 5.630 -15.013 2.921 1.00 94.88 101 ILE A C 1
ATOM 842 O O . ILE A 1 101 ? 6.830 -14.738 2.945 1.00 94.88 101 ILE A O 1
ATOM 846 N N . GLU A 1 102 ? 4.695 -14.113 2.611 1.00 93.75 102 GLU A N 1
ATOM 847 C CA . GLU A 1 102 ? 4.957 -12.725 2.229 1.00 93.75 102 GLU A CA 1
ATOM 848 C C . GLU A 1 102 ? 5.601 -11.909 3.359 1.00 93.75 102 GLU A C 1
ATOM 850 O O . GLU A 1 102 ? 6.296 -10.936 3.073 1.00 93.75 102 GLU A O 1
ATOM 855 N N . GLU A 1 103 ? 5.477 -12.330 4.626 1.00 92.19 103 GLU A N 1
ATOM 856 C CA . GLU A 1 103 ? 6.147 -11.673 5.759 1.00 92.19 103 GLU A CA 1
ATOM 857 C C . GLU A 1 103 ? 7.671 -11.585 5.547 1.00 92.19 103 GLU A C 1
ATOM 859 O O . GLU A 1 103 ? 8.304 -10.636 6.002 1.00 92.19 103 GLU A O 1
ATOM 864 N N . ARG A 1 104 ? 8.264 -12.504 4.766 1.00 93.31 104 ARG A N 1
ATOM 865 C CA . ARG A 1 104 ? 9.705 -12.527 4.447 1.00 93.31 104 ARG A CA 1
ATOM 866 C C . ARG A 1 104 ? 10.208 -11.298 3.687 1.00 93.31 104 ARG A C 1
ATOM 868 O O . ARG A 1 104 ? 11.400 -11.014 3.737 1.00 93.31 104 ARG A O 1
ATOM 875 N N . ILE A 1 105 ? 9.332 -10.594 2.970 1.00 92.12 105 ILE A N 1
ATOM 876 C CA . ILE A 1 105 ? 9.683 -9.376 2.221 1.00 92.12 105 ILE A CA 1
ATOM 877 C C . ILE A 1 105 ? 9.216 -8.097 2.932 1.00 92.12 105 ILE A C 1
ATOM 879 O O . ILE A 1 105 ? 9.332 -7.005 2.377 1.00 92.12 105 ILE A O 1
ATOM 883 N N . ILE A 1 106 ? 8.689 -8.214 4.157 1.00 91.56 106 ILE A N 1
ATOM 884 C CA . ILE A 1 106 ? 8.168 -7.095 4.943 1.00 91.56 106 ILE A CA 1
ATOM 885 C C . ILE A 1 106 ? 9.148 -6.770 6.069 1.00 91.56 106 ILE A C 1
ATOM 887 O O . ILE A 1 106 ? 9.437 -7.597 6.928 1.00 91.56 106 ILE A O 1
ATOM 891 N N . ASN A 1 107 ? 9.615 -5.522 6.112 1.00 90.62 107 ASN A N 1
ATOM 892 C CA . ASN A 1 107 ? 10.422 -5.021 7.219 1.00 90.62 107 ASN A CA 1
ATOM 893 C C . ASN A 1 107 ? 9.564 -4.175 8.172 1.00 90.62 107 ASN A C 1
ATOM 895 O O . ASN A 1 107 ? 9.435 -2.965 7.980 1.00 90.62 107 ASN A O 1
ATOM 899 N N . LYS A 1 108 ? 8.990 -4.801 9.206 1.00 88.31 108 LYS A N 1
ATOM 900 C CA . LYS A 1 108 ? 8.161 -4.109 10.214 1.00 88.31 108 LYS A CA 1
ATOM 901 C C . LYS A 1 108 ? 8.952 -3.052 10.995 1.00 88.31 108 LYS A C 1
ATOM 903 O O . LYS A 1 108 ? 8.440 -1.965 11.223 1.00 88.31 108 LYS A O 1
ATOM 908 N N . ASN A 1 109 ? 10.237 -3.306 11.247 1.00 88.38 109 ASN A N 1
ATOM 909 C CA . ASN A 1 109 ? 11.139 -2.389 11.955 1.00 88.38 109 ASN A CA 1
ATOM 910 C C . ASN A 1 109 ? 11.469 -1.114 11.159 1.00 88.38 109 ASN A C 1
ATOM 912 O O . ASN A 1 109 ? 12.134 -0.222 11.673 1.00 88.38 109 ASN A O 1
ATOM 916 N N . SER A 1 110 ? 11.052 -1.029 9.889 1.00 87.44 110 SER A N 1
ATOM 917 C CA . SER A 1 110 ? 11.181 0.201 9.097 1.00 87.44 110 SER A CA 1
ATOM 918 C C . SER A 1 110 ? 10.087 1.232 9.382 1.00 87.44 110 SER A C 1
ATOM 920 O O . SER A 1 110 ? 10.175 2.355 8.885 1.00 87.44 110 SER A O 1
ATOM 922 N N . LEU A 1 111 ? 9.062 0.858 10.153 1.00 88.75 111 LEU A N 1
ATOM 923 C CA . LEU A 1 111 ? 8.039 1.763 10.658 1.00 88.75 111 LEU A CA 1
ATOM 924 C C . LEU A 1 111 ? 8.289 2.082 12.142 1.00 88.75 111 LEU A C 1
ATOM 926 O O . LEU A 1 111 ? 8.928 1.291 12.837 1.00 88.75 111 LEU A O 1
ATOM 930 N N . PRO A 1 112 ? 7.768 3.216 12.644 1.00 90.69 112 PRO A N 1
ATOM 931 C CA . PRO A 1 112 ? 7.827 3.541 14.064 1.00 90.69 112 PRO A CA 1
ATOM 932 C C . PRO A 1 112 ? 7.235 2.450 14.962 1.00 90.69 112 PRO A C 1
ATOM 934 O O . PRO A 1 112 ? 6.262 1.786 14.598 1.00 90.69 112 PRO A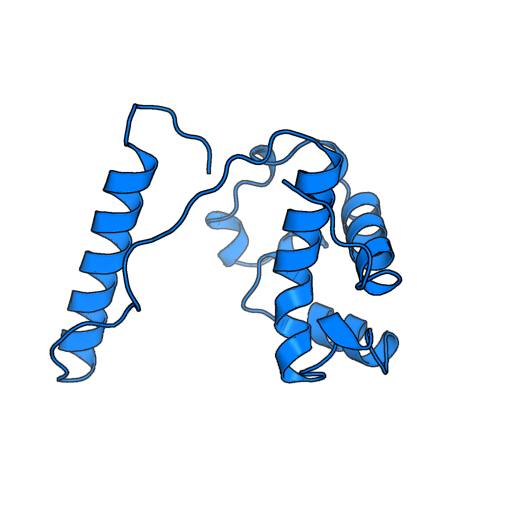 O 1
ATOM 937 N N . GLU A 1 113 ? 7.770 2.330 16.178 1.00 89.25 113 GLU A N 1
ATOM 938 C CA . GLU A 1 113 ? 7.429 1.263 17.131 1.00 89.25 113 GLU A CA 1
ATOM 939 C C . GLU A 1 113 ? 5.937 1.168 17.454 1.00 89.25 113 GLU A C 1
ATOM 941 O O . GLU A 1 113 ? 5.420 0.081 17.717 1.00 89.25 113 GLU A O 1
ATOM 946 N N . TYR A 1 114 ? 5.209 2.284 17.373 1.00 87.31 114 TYR A N 1
ATOM 947 C CA . TYR A 1 114 ? 3.772 2.293 17.617 1.00 87.31 114 TYR A CA 1
ATOM 948 C C . TYR A 1 114 ? 2.971 1.447 16.612 1.00 87.31 114 TYR A C 1
ATOM 950 O O . TYR A 1 114 ? 1.836 1.097 16.923 1.00 87.31 114 TYR A O 1
ATOM 958 N N . PHE A 1 115 ? 3.539 1.058 15.464 1.00 89.69 115 PHE A N 1
ATOM 959 C CA . PHE A 1 115 ? 2.927 0.104 14.528 1.00 89.69 115 PHE A CA 1
ATOM 960 C C . PHE A 1 115 ? 3.281 -1.366 14.791 1.00 89.69 115 PHE A C 1
ATOM 962 O O . PHE A 1 115 ? 2.682 -2.247 14.177 1.00 89.69 115 PHE A O 1
ATOM 969 N N . ASN A 1 116 ? 4.224 -1.658 15.691 1.00 86.56 116 ASN A N 1
ATOM 970 C CA . ASN A 1 116 ? 4.613 -3.039 16.002 1.00 86.56 116 ASN A CA 1
ATOM 971 C C . ASN A 1 116 ? 3.562 -3.762 16.859 1.00 86.56 116 ASN A C 1
ATOM 973 O O . ASN A 1 116 ? 3.497 -4.991 16.854 1.00 86.56 116 ASN A O 1
ATOM 977 N N . SER A 1 117 ? 2.727 -3.011 17.583 1.00 90.69 117 SER A N 1
ATOM 978 C CA . SER A 1 117 ? 1.589 -3.554 18.324 1.00 90.69 117 SER A CA 1
ATOM 979 C C . SER A 1 117 ? 0.392 -3.747 17.394 1.00 90.69 117 SER A C 1
ATOM 981 O O . SER A 1 117 ? -0.105 -2.780 16.814 1.00 90.69 117 SER A O 1
ATOM 983 N N . ILE A 1 118 ? -0.105 -4.986 17.316 1.00 90.50 118 ILE A N 1
ATOM 984 C CA . ILE A 1 118 ? -1.305 -5.354 16.547 1.00 90.50 118 ILE A CA 1
ATOM 985 C C . ILE A 1 118 ? -2.479 -4.449 16.936 1.00 90.50 118 ILE A C 1
ATOM 987 O O . ILE A 1 118 ? -3.093 -3.829 16.072 1.00 90.50 118 ILE A O 1
ATOM 991 N N . ASN A 1 119 ? -2.724 -4.289 18.241 1.00 90.00 119 ASN A N 1
ATOM 992 C CA . ASN A 1 119 ? -3.811 -3.452 18.748 1.00 90.00 119 ASN A CA 1
ATOM 993 C C . ASN A 1 119 ? -3.660 -1.992 18.303 1.00 90.00 119 ASN A C 1
ATOM 995 O O . ASN A 1 119 ? -4.634 -1.368 17.891 1.00 90.00 119 ASN A O 1
ATOM 999 N N . ASN A 1 120 ? -2.445 -1.435 18.346 1.00 89.75 120 ASN 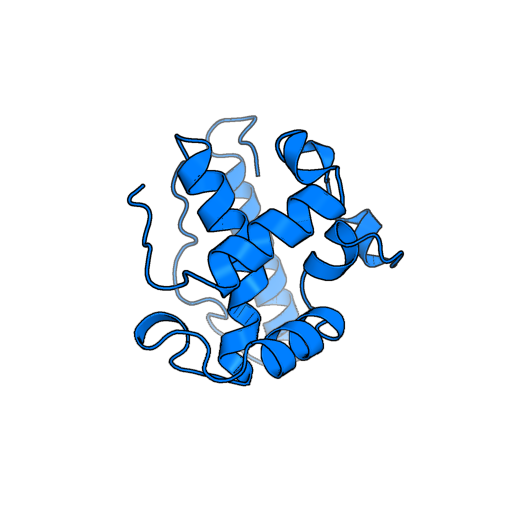A N 1
ATOM 1000 C CA . ASN A 1 120 ? -2.225 -0.058 17.901 1.00 89.75 120 ASN A CA 1
ATOM 1001 C C . ASN A 1 120 ? -2.423 0.095 16.393 1.00 89.75 120 ASN A C 1
ATOM 1003 O O . ASN A 1 120 ? -3.013 1.086 15.959 1.00 89.75 120 ASN A O 1
ATOM 1007 N N . PHE A 1 121 ? -1.949 -0.861 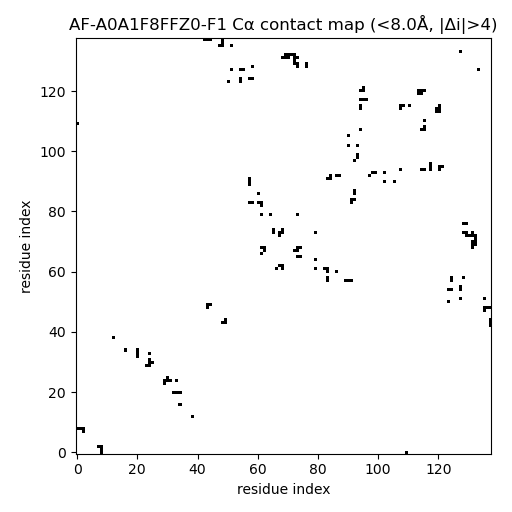15.594 1.00 92.19 121 PHE A N 1
ATOM 1008 C CA . PHE A 1 121 ? -2.124 -0.839 14.146 1.00 92.19 121 PHE A CA 1
ATOM 1009 C C . PHE A 1 121 ? -3.606 -0.939 13.759 1.00 92.19 121 PHE A C 1
ATOM 1011 O O . PHE A 1 121 ? -4.088 -0.147 12.944 1.00 92.19 121 PHE A O 1
ATOM 1018 N N . GLU A 1 122 ? -4.351 -1.852 14.387 1.00 89.62 122 GLU A N 1
ATOM 1019 C CA . GLU A 1 122 ? -5.791 -1.998 14.175 1.00 89.62 122 GLU A CA 1
ATOM 1020 C C . GLU A 1 122 ? -6.554 -0.746 14.605 1.00 89.62 122 GLU A C 1
ATOM 1022 O O . GLU A 1 122 ? -7.360 -0.236 13.829 1.00 89.62 122 GLU A O 1
ATOM 1027 N N . ASN A 1 123 ? -6.254 -0.194 15.784 1.00 89.69 123 ASN A N 1
ATOM 1028 C CA . ASN A 1 123 ? -6.882 1.034 16.273 1.00 89.69 123 ASN A CA 1
ATOM 1029 C C . ASN A 1 123 ? -6.575 2.234 15.372 1.00 89.69 123 ASN A C 1
ATOM 1031 O O . ASN A 1 123 ? -7.473 3.017 15.071 1.00 89.69 123 ASN A O 1
ATOM 1035 N N . THR A 1 124 ? -5.332 2.362 14.896 1.00 88.38 124 THR A N 1
ATOM 1036 C CA . THR A 1 124 ? -4.943 3.432 13.966 1.00 88.38 124 THR A CA 1
ATOM 1037 C C . THR A 1 124 ? -5.701 3.282 12.651 1.00 88.38 124 THR A C 1
ATOM 1039 O O . THR A 1 124 ? -6.327 4.234 12.192 1.00 88.38 124 THR A O 1
ATOM 1042 N N . THR A 1 125 ? -5.733 2.078 12.076 1.00 88.12 125 THR A N 1
ATOM 1043 C CA . THR A 1 125 ? -6.455 1.827 10.822 1.00 88.12 125 THR A CA 1
ATOM 1044 C C . THR A 1 125 ? -7.955 2.066 10.987 1.00 88.12 125 THR A C 1
ATOM 1046 O O . THR A 1 125 ? -8.575 2.687 10.127 1.00 88.12 125 THR A O 1
ATOM 1049 N N . LYS A 1 126 ? -8.539 1.629 12.110 1.00 86.19 126 LYS A N 1
ATOM 1050 C CA . LYS A 1 126 ? -9.954 1.829 12.436 1.00 86.19 126 LYS A CA 1
ATOM 1051 C C . LYS A 1 126 ? -10.297 3.306 12.613 1.00 86.19 126 LYS A C 1
ATOM 1053 O O . LYS A 1 126 ? -11.298 3.752 12.071 1.00 86.19 126 LYS A O 1
ATOM 1058 N N . PHE A 1 127 ? -9.447 4.085 13.281 1.00 87.19 127 PHE A N 1
ATOM 1059 C CA . PHE A 1 127 ? -9.640 5.530 13.404 1.00 87.19 127 PHE A CA 1
ATOM 1060 C C . PHE A 1 127 ? -9.798 6.203 12.031 1.00 87.19 127 PHE A C 1
ATOM 1062 O O . PHE A 1 127 ? -10.705 7.013 11.842 1.00 87.19 127 PHE A O 1
ATOM 1069 N N . TRP A 1 1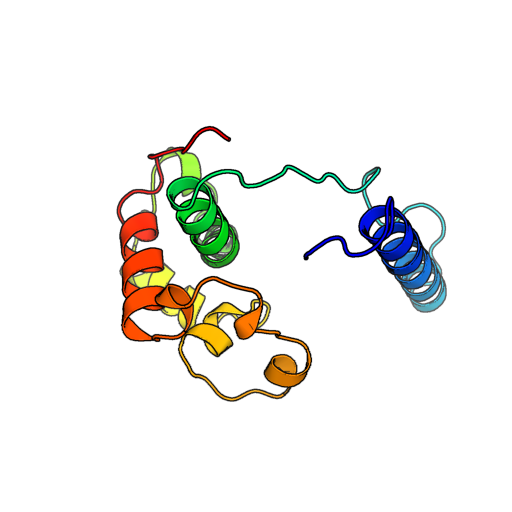28 ? -8.964 5.830 11.054 1.00 81.44 128 TRP A N 1
ATOM 1070 C CA . TRP A 1 128 ? -9.043 6.367 9.690 1.00 81.44 128 TRP A CA 1
ATOM 1071 C C . TRP A 1 128 ? -10.156 5.735 8.841 1.00 81.44 128 TRP A C 1
ATOM 1073 O O . TRP A 1 128 ? -10.688 6.405 7.960 1.00 81.44 128 TRP A O 1
ATOM 1083 N N . LEU A 1 129 ? -10.558 4.492 9.130 1.00 78.69 129 LEU A N 1
ATOM 1084 C CA . LEU A 1 129 ? -11.775 3.869 8.586 1.00 78.69 129 LEU A CA 1
ATOM 1085 C C . LEU A 1 129 ? -13.024 4.659 9.012 1.00 78.69 129 LEU A C 1
ATOM 1087 O O . LEU A 1 129 ? -13.962 4.824 8.235 1.00 78.69 129 LEU A O 1
ATOM 1091 N N . ASP A 1 130 ? -13.025 5.152 10.251 1.00 80.12 130 ASP A N 1
ATOM 1092 C CA . ASP A 1 130 ? -14.121 5.922 10.826 1.00 80.12 130 ASP A CA 1
ATOM 1093 C C . ASP A 1 130 ? -14.121 7.391 10.384 1.00 80.12 130 ASP A C 1
ATOM 1095 O O . ASP A 1 130 ? -15.192 7.996 10.342 1.00 80.12 130 ASP A O 1
ATOM 1099 N N . ASN A 1 131 ? -12.958 7.939 10.008 1.00 79.06 131 ASN A N 1
ATOM 1100 C CA . ASN A 1 131 ? -12.766 9.348 9.644 1.00 79.06 131 ASN A CA 1
ATOM 1101 C C . ASN A 1 131 ? -12.047 9.534 8.283 1.00 79.06 131 ASN A C 1
ATOM 1103 O O . ASN A 1 131 ? -11.013 10.206 8.218 1.00 79.06 131 ASN A O 1
ATOM 1107 N N . PRO A 1 132 ? -12.571 8.983 7.171 1.00 66.50 132 PRO A N 1
ATOM 1108 C CA . PRO A 1 132 ? -11.870 8.946 5.880 1.00 66.50 132 PRO A CA 1
ATOM 1109 C C . PRO A 1 132 ? -11.715 10.319 5.199 1.00 66.50 132 PRO A C 1
ATOM 1111 O O . PRO A 1 132 ? -10.870 10.479 4.321 1.00 66.50 132 PRO A O 1
ATOM 1114 N N . ILE A 1 133 ? -12.507 11.315 5.613 1.00 63.94 133 ILE A N 1
ATOM 1115 C CA . ILE A 1 133 ? -12.532 12.669 5.028 1.00 63.94 133 ILE A CA 1
ATOM 1116 C C . ILE A 1 133 ? -11.430 13.566 5.620 1.00 63.94 133 ILE A C 1
ATOM 1118 O O . ILE A 1 133 ? -11.071 14.589 5.033 1.00 63.94 133 ILE A O 1
ATOM 1122 N N . VAL A 1 134 ? -10.842 13.183 6.759 1.00 65.69 134 VAL A N 1
ATOM 1123 C CA . VAL A 1 134 ? -9.761 13.944 7.394 1.00 65.69 134 VAL A CA 1
ATOM 1124 C C . VAL A 1 134 ? -8.484 13.773 6.564 1.00 65.69 134 VAL A C 1
ATOM 1126 O O . VAL A 1 134 ? -7.678 12.874 6.783 1.00 65.69 134 VAL A O 1
ATOM 1129 N N . LYS A 1 135 ? -8.296 14.636 5.563 1.00 63.09 135 LYS A N 1
ATOM 1130 C CA . LYS A 1 135 ? -7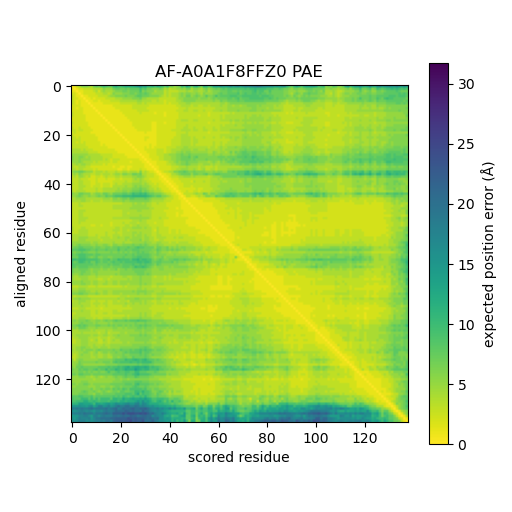.056 14.690 4.785 1.00 63.09 135 LYS A CA 1
ATOM 1131 C C . LYS A 1 135 ? -5.995 15.422 5.597 1.00 63.09 135 LYS A C 1
ATOM 1133 O O . LYS A 1 135 ? -6.168 16.589 5.939 1.00 63.09 135 LYS A O 1
ATOM 1138 N N . VAL A 1 136 ? -4.887 14.745 5.876 1.00 61.75 136 VAL A N 1
ATOM 1139 C CA . VAL A 1 136 ? -3.689 15.385 6.429 1.00 61.75 136 VAL A CA 1
ATOM 1140 C C . VAL A 1 136 ? -2.872 15.928 5.256 1.00 61.75 136 VAL A C 1
ATOM 1142 O O . VAL A 1 136 ? -2.586 15.184 4.316 1.00 61.75 136 VAL A O 1
ATOM 1145 N N . GLN A 1 137 ? -2.564 17.227 5.271 1.00 57.06 137 GLN A N 1
ATOM 1146 C CA . GLN A 1 137 ? -1.681 17.831 4.270 1.00 57.06 137 GLN A CA 1
ATOM 1147 C C . GLN A 1 137 ? -0.219 17.422 4.545 1.00 57.06 137 GLN A C 1
ATOM 1149 O O . GLN A 1 137 ? 0.139 17.317 5.718 1.00 57.06 137 GLN A O 1
ATOM 1154 N N . PRO A 1 138 ? 0.582 17.147 3.496 1.00 56.94 138 PRO A N 1
ATOM 1155 C CA . PRO A 1 138 ? 2.006 16.814 3.613 1.00 56.94 138 PRO A CA 1
ATOM 1156 C C . PRO A 1 138 ? 2.895 17.988 4.052 1.00 56.94 138 PRO A C 1
ATOM 1158 O O . PRO A 1 138 ? 2.475 19.154 3.877 1.00 56.94 138 PRO A O 1
#

InterPro domains:
  IPR036515 Transposase IS200-like superfamily [G3DSA:3.30.70.1290] (1-120)
  IPR036515 Transposase IS200-like superfamily [SSF143422] (7-63)

pLDDT: mean 90.38, std 7.85, range [56.94, 98.38]

Nearest PDB structures (foldseek):
  3ihf-assembly4_D  TM=1.712E-01  e=6.038E+00  Mus musculus
  7bqp-assembly1_A-2  TM=1.692E-01  e=8.366E+00  Hymenoscyphus scutula

Radius of gyration: 17.12 Å; Cα contacts (8 Å, |Δi|>4): 103; chains: 1; bounding box: 44×34×45 Å

Mean predicted aligned error: 4.69 Å

Sequence (138 aa):
MQEKVENGISNFMQKLTTGYTMYFNKRNNRTGALFQGRFKATHAKDDRYLKYLVSYIHLNPVKIIDSEWKENGIKDKNKASQFLKNYTYSSYLDFCGKKRIEERIINKNSLPEYFNSINNFENTTKFWLDNPIVKVQP

Organism: NCBI:txid1802679

Solvent-accessible surface area (backbone atoms only — not comparable to full-atom values): 8647 Å² total; per-residue (Å²): 138,82,76,88,48,90,66,44,58,59,54,50,52,51,51,52,54,51,53,49,39,55,51,52,22,66,75,66,79,49,79,82,85,77,69,90,73,78,90,83,88,79,82,75,86,46,72,68,46,44,56,49,49,57,32,49,65,63,49,52,67,44,41,80,85,39,76,54,29,62,81,76,34,60,89,53,62,66,60,44,54,57,46,53,78,67,47,76,97,51,67,55,44,52,51,64,66,50,88,58,82,69,52,80,82,55,67,72,85,80,48,65,72,70,54,74,41,39,68,48,37,50,51,53,35,47,54,43,62,75,43,46,70,73,74,70,78,131